Protein AF-A0A6A3MQK6-F1 (afdb_monomer_lite)

pLDDT: mean 86.14, std 7.15, range [50.44, 95.31]

Secondary structure (DSSP, 8-state):
----HHHHHHHHHHIIIIIH---GGGSS-HHHHHHTTSPP--HHHHHHHHHHHHHHHHHHHHHHHTT---EEEEEEEEETTEEEEEEEEEETTEEEEEEEEE-

Foldseek 3Di:
DDDDPVNVVVVVVCCCCVVVVNDPVCPPPPVVVVVVPDDDDDPVVVVVVVVVVLVVVLVVVCVVCVPFDWDWDWDWDDDPHKTKIWIWTQGPVGIGTDDIGID

Organism: NCBI:txid129364

Radius of gyration: 19.89 Å; chains: 1; bounding box: 38×27×57 Å

Structure (mmCIF, N/CA/C/O backbone):
data_AF-A0A6A3MQK6-F1
#
_entry.id   AF-A0A6A3MQK6-F1
#
loop_
_atom_site.group_PDB
_atom_site.id
_atom_site.type_symbol
_atom_site.label_atom_id
_atom_site.label_alt_id
_atom_site.label_comp_id
_atom_site.label_asym_id
_atom_site.label_entity_id
_atom_site.label_seq_id
_atom_site.pdbx_PDB_ins_code
_atom_site.Cartn_x
_atom_site.Cartn_y
_atom_site.Cartn_z
_atom_site.occupancy
_atom_site.B_iso_or_equiv
_atom_site.auth_seq_id
_atom_site.auth_comp_id
_atom_site.auth_asym_id
_atom_site.auth_atom_id
_atom_site.pdbx_PDB_model_num
ATOM 1 N N . MET A 1 1 ? 12.956 5.937 -38.501 1.00 50.44 1 MET A N 1
ATOM 2 C CA . MET A 1 1 ? 13.093 4.508 -38.148 1.00 50.44 1 MET A CA 1
ATOM 3 C C . MET A 1 1 ? 11.789 4.071 -37.496 1.00 50.44 1 MET A C 1
ATOM 5 O O . MET A 1 1 ? 11.524 4.487 -36.376 1.00 50.44 1 MET A O 1
ATOM 9 N N . PHE A 1 2 ? 10.925 3.359 -38.225 1.00 52.69 2 PHE A N 1
ATOM 10 C CA . PHE A 1 2 ? 9.637 2.890 -37.703 1.00 52.69 2 PHE A CA 1
ATOM 11 C C . PHE A 1 2 ? 9.882 1.627 -36.881 1.00 52.69 2 PHE A C 1
ATOM 13 O O . PHE A 1 2 ? 10.013 0.539 -37.431 1.00 52.69 2 PHE A O 1
ATOM 20 N N . VAL A 1 3 ? 10.031 1.777 -35.567 1.00 60.00 3 VAL A N 1
ATOM 21 C CA . VAL A 1 3 ? 10.088 0.617 -34.675 1.00 60.00 3 VAL A CA 1
ATOM 22 C C . VAL A 1 3 ? 8.661 0.114 -34.496 1.00 60.00 3 VAL A C 1
ATOM 24 O O . VAL A 1 3 ? 7.762 0.898 -34.191 1.00 60.00 3 VAL A O 1
ATOM 27 N N . HIS A 1 4 ? 8.447 -1.184 -34.718 1.00 77.62 4 HIS A N 1
ATOM 28 C CA . HIS A 1 4 ? 7.159 -1.828 -34.474 1.00 77.62 4 HIS A CA 1
ATOM 29 C C . HIS A 1 4 ? 6.723 -1.554 -33.028 1.00 77.62 4 HIS A C 1
ATOM 31 O O . HIS A 1 4 ? 7.533 -1.661 -32.102 1.00 77.62 4 HIS A O 1
ATOM 37 N N . LYS A 1 5 ? 5.457 -1.179 -32.825 1.00 75.62 5 LYS A N 1
ATOM 38 C CA . LYS A 1 5 ? 4.944 -0.784 -31.505 1.00 75.62 5 LYS A CA 1
ATOM 39 C C . LYS A 1 5 ? 5.187 -1.876 -30.459 1.00 75.62 5 LYS A C 1
ATOM 41 O O . LYS A 1 5 ? 5.742 -1.592 -29.404 1.00 75.62 5 LYS A O 1
ATOM 46 N N . ASP A 1 6 ? 4.923 -3.126 -30.830 1.00 78.81 6 ASP A N 1
ATOM 47 C CA . ASP A 1 6 ? 5.134 -4.277 -29.949 1.00 78.81 6 ASP A CA 1
ATOM 48 C C . ASP A 1 6 ? 6.603 -4.441 -29.536 1.00 78.81 6 ASP A C 1
ATOM 50 O O . ASP A 1 6 ? 6.886 -4.727 -28.379 1.00 78.81 6 ASP A O 1
ATOM 54 N N . ALA A 1 7 ? 7.558 -4.169 -30.434 1.00 75.94 7 ALA A N 1
ATOM 55 C CA . ALA A 1 7 ? 8.983 -4.243 -30.106 1.00 75.94 7 ALA A CA 1
ATOM 56 C C . ALA A 1 7 ? 9.402 -3.147 -29.109 1.00 75.94 7 ALA A C 1
ATOM 58 O O . ALA A 1 7 ? 10.222 -3.386 -28.221 1.00 75.94 7 ALA A O 1
ATOM 59 N N . THR A 1 8 ? 8.810 -1.954 -29.226 1.00 78.12 8 THR A N 1
ATOM 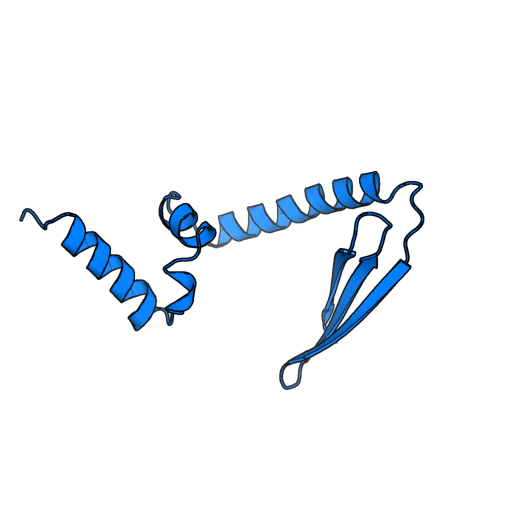60 C CA . THR A 1 8 ? 9.024 -0.855 -28.271 1.00 78.12 8 THR A CA 1
ATOM 61 C C . THR A 1 8 ? 8.463 -1.209 -26.894 1.00 78.12 8 THR A C 1
ATOM 63 O O . THR A 1 8 ? 9.141 -1.012 -25.882 1.00 78.12 8 THR A O 1
ATOM 66 N N . ASP A 1 9 ? 7.262 -1.785 -26.855 1.00 83.25 9 ASP A N 1
ATOM 67 C CA . ASP A 1 9 ? 6.585 -2.161 -25.615 1.00 83.25 9 ASP A CA 1
ATOM 68 C C . ASP A 1 9 ? 7.318 -3.314 -24.907 1.00 83.25 9 ASP A C 1
ATOM 70 O O . ASP A 1 9 ? 7.601 -3.222 -23.709 1.00 83.25 9 ASP A O 1
ATOM 74 N N . THR A 1 10 ? 7.724 -4.362 -25.638 1.00 87.06 10 THR A N 1
ATOM 75 C CA . THR A 1 10 ? 8.534 -5.468 -25.093 1.00 87.06 10 THR A CA 1
ATOM 76 C C . THR A 1 10 ? 9.849 -4.964 -24.498 1.00 87.06 10 THR A C 1
ATOM 78 O O . THR A 1 10 ? 10.235 -5.374 -23.402 1.00 87.06 10 THR A O 1
ATOM 81 N N . TYR A 1 11 ? 10.526 -4.032 -25.172 1.00 87.44 11 TYR A N 1
ATOM 82 C CA . TYR A 1 11 ? 11.769 -3.453 -24.666 1.00 87.44 11 TYR A CA 1
ATOM 83 C C . TYR A 1 11 ? 11.557 -2.599 -23.402 1.00 87.44 11 TYR A C 1
ATOM 85 O O . TYR A 1 11 ? 12.375 -2.636 -22.479 1.00 87.44 11 TYR A O 1
ATOM 93 N N . GLY A 1 12 ? 10.441 -1.866 -23.318 1.00 87.25 12 GLY A N 1
ATOM 94 C CA . GLY A 1 12 ? 10.041 -1.137 -22.111 1.00 87.25 12 GLY A CA 1
ATOM 95 C C . GLY A 1 12 ? 9.859 -2.062 -20.904 1.00 87.25 12 GLY A C 1
ATOM 96 O O . GLY A 1 12 ? 10.412 -1.798 -19.833 1.00 87.25 12 GLY A O 1
ATOM 97 N N . TRP A 1 13 ? 9.164 -3.186 -21.093 1.00 89.44 13 TRP A N 1
ATOM 98 C CA . TRP A 1 13 ? 8.995 -4.210 -20.057 1.00 89.44 13 TRP A CA 1
ATOM 99 C C . TRP A 1 13 ? 10.315 -4.856 -19.644 1.00 89.44 13 TRP A C 1
ATOM 101 O O . TRP A 1 13 ? 10.582 -4.985 -18.448 1.00 89.44 13 TRP A O 1
ATOM 111 N N . MET A 1 14 ? 11.179 -5.188 -20.608 1.00 91.50 14 MET A N 1
ATOM 112 C CA . MET A 1 14 ? 12.502 -5.741 -20.317 1.00 91.50 14 MET A CA 1
ATOM 113 C C . MET A 1 14 ? 13.318 -4.797 -19.424 1.00 91.50 14 MET A C 1
ATOM 115 O O . MET A 1 14 ? 13.931 -5.250 -18.460 1.00 91.50 14 MET A O 1
ATOM 119 N N . LYS A 1 15 ? 13.300 -3.482 -19.685 1.00 91.00 15 LYS A N 1
ATOM 120 C CA . LYS A 1 15 ? 14.002 -2.504 -18.838 1.00 91.00 15 LYS A CA 1
ATOM 121 C C . LYS A 1 15 ? 13.488 -2.494 -17.403 1.00 91.00 15 LYS A C 1
ATOM 123 O O . LYS A 1 15 ? 14.294 -2.391 -16.483 1.00 91.00 15 LYS A O 1
ATOM 128 N N . LEU A 1 16 ? 12.177 -2.594 -17.197 1.00 89.19 16 LEU A N 1
ATOM 129 C CA . LEU A 1 16 ? 11.613 -2.651 -15.848 1.00 89.19 16 LEU A CA 1
ATOM 130 C C . LEU A 1 16 ? 12.091 -3.909 -15.117 1.00 89.19 16 LEU A C 1
ATOM 132 O O . LEU A 1 16 ? 12.616 -3.814 -14.010 1.00 89.19 16 LEU A O 1
ATOM 136 N N . VAL A 1 17 ? 11.980 -5.071 -15.753 1.00 91.19 17 VAL A N 1
ATOM 137 C CA . VAL A 1 17 ? 12.331 -6.342 -15.114 1.00 91.19 17 VAL A CA 1
ATOM 138 C C . VAL A 1 17 ? 13.836 -6.463 -14.879 1.00 91.19 17 VAL A C 1
ATOM 140 O O . VAL A 1 17 ? 14.266 -6.659 -13.746 1.00 91.19 17 VAL A O 1
ATOM 143 N N . ALA A 1 18 ? 14.646 -6.277 -15.922 1.00 91.94 18 ALA A N 1
ATOM 144 C CA . ALA A 1 18 ? 16.083 -6.526 -15.865 1.00 91.94 18 ALA A CA 1
ATOM 145 C C . ALA A 1 18 ? 16.879 -5.400 -15.187 1.00 91.94 18 ALA A C 1
ATOM 147 O O . ALA A 1 18 ? 17.858 -5.680 -14.506 1.00 91.94 18 ALA A O 1
ATOM 148 N N . LEU A 1 19 ? 16.496 -4.126 -15.367 1.00 92.00 19 LEU A N 1
ATOM 149 C CA . LEU A 1 19 ? 17.282 -2.995 -14.840 1.00 92.00 19 LEU A CA 1
ATOM 150 C C . LEU A 1 19 ? 16.748 -2.440 -13.521 1.00 92.00 19 LEU A C 1
ATOM 152 O O . LEU A 1 19 ? 17.480 -1.750 -12.812 1.00 92.00 19 LEU A O 1
ATOM 156 N N . LYS A 1 20 ? 15.466 -2.660 -13.211 1.00 89.38 20 LYS A N 1
ATOM 157 C CA . LYS A 1 20 ? 14.830 -2.160 -11.982 1.00 89.38 20 LYS A CA 1
ATOM 158 C C . LYS A 1 20 ? 14.421 -3.273 -11.026 1.00 89.38 20 LYS A C 1
ATOM 160 O O . LYS A 1 20 ? 13.751 -2.976 -10.042 1.00 89.38 20 LYS A O 1
ATOM 165 N N . ASN A 1 21 ? 14.842 -4.512 -11.294 1.00 91.25 21 ASN A N 1
ATOM 166 C CA . ASN A 1 21 ? 14.477 -5.697 -10.517 1.00 91.25 21 ASN A CA 1
ATOM 167 C C . ASN A 1 21 ? 12.957 -5.807 -10.324 1.00 91.25 21 ASN A C 1
ATOM 169 O O . ASN A 1 21 ? 12.481 -6.195 -9.258 1.00 91.25 21 ASN A O 1
ATOM 173 N N . PHE A 1 22 ? 12.182 -5.404 -11.336 1.00 91.56 22 PHE A N 1
ATOM 174 C CA . PHE A 1 22 ? 10.730 -5.466 -11.258 1.00 91.56 22 PHE A CA 1
ATOM 175 C C . PHE A 1 22 ? 10.285 -6.937 -11.317 1.00 91.56 22 PHE A C 1
ATOM 177 O O . PHE A 1 22 ? 10.609 -7.611 -12.297 1.00 91.56 22 PHE A O 1
ATOM 184 N N . PRO A 1 23 ? 9.556 -7.461 -10.313 1.00 92.25 23 PRO A N 1
ATOM 185 C CA . PRO A 1 23 ? 9.192 -8.873 -10.284 1.00 92.25 23 PRO A CA 1
ATOM 186 C C . PRO A 1 23 ? 8.354 -9.281 -11.496 1.00 92.25 23 PRO A C 1
ATOM 188 O O . PRO A 1 23 ? 7.373 -8.614 -11.831 1.00 92.25 23 PRO A O 1
ATOM 191 N N . PHE A 1 24 ? 8.673 -10.427 -12.104 1.00 89.50 24 PHE A N 1
ATOM 192 C CA . PHE A 1 24 ? 7.880 -10.972 -13.213 1.00 89.50 24 PHE A CA 1
ATOM 193 C C . PHE A 1 24 ? 6.408 -11.189 -12.830 1.00 89.50 24 PHE A C 1
ATOM 195 O O . PHE A 1 24 ? 5.524 -10.925 -13.640 1.00 89.50 24 PHE A O 1
ATOM 202 N N . ALA A 1 25 ? 6.135 -11.558 -11.573 1.00 90.44 25 ALA A N 1
ATOM 203 C CA . ALA A 1 25 ? 4.776 -11.722 -11.049 1.00 90.44 25 ALA A CA 1
ATOM 204 C C . ALA A 1 25 ? 3.909 -10.450 -11.163 1.00 90.44 25 ALA A C 1
ATOM 206 O O . ALA A 1 25 ? 2.684 -10.529 -11.174 1.00 90.44 25 ALA A O 1
ATOM 207 N N . HIS A 1 26 ? 4.523 -9.268 -11.261 1.00 90.62 26 HIS A N 1
ATOM 208 C CA . HIS A 1 26 ? 3.811 -7.996 -11.348 1.00 90.62 26 HIS A CA 1
ATOM 209 C C . HIS A 1 26 ? 3.468 -7.569 -12.784 1.00 90.62 26 HIS A C 1
ATOM 211 O O . HIS A 1 26 ? 2.708 -6.617 -12.957 1.00 90.62 26 HIS A O 1
ATOM 217 N N . VAL A 1 27 ? 3.983 -8.245 -13.817 1.00 88.81 27 VAL A N 1
ATOM 218 C CA . VAL A 1 27 ? 3.707 -7.904 -15.231 1.00 88.81 27 VAL A CA 1
ATOM 219 C C . VAL A 1 27 ? 2.224 -8.097 -15.574 1.00 88.81 27 VAL A C 1
ATOM 221 O O . VAL A 1 27 ? 1.620 -7.294 -16.294 1.00 88.81 27 VAL A O 1
ATOM 224 N N . ASP A 1 28 ? 1.607 -9.128 -14.999 1.00 88.62 28 ASP A N 1
ATOM 225 C CA . ASP A 1 28 ? 0.205 -9.468 -15.249 1.00 88.62 28 ASP A CA 1
ATOM 226 C C . ASP A 1 28 ? -0.770 -8.814 -14.270 1.00 88.62 28 ASP A C 1
ATOM 228 O O . ASP A 1 28 ? -1.982 -8.850 -14.483 1.00 88.62 28 ASP A O 1
ATOM 232 N N . ALA A 1 29 ? -0.257 -8.145 -13.234 1.00 90.44 29 ALA A N 1
ATOM 233 C CA . ALA A 1 29 ? -1.083 -7.491 -12.235 1.00 90.44 29 ALA A CA 1
ATOM 234 C C . ALA A 1 29 ? -1.920 -6.359 -12.875 1.00 90.44 29 ALA A C 1
ATOM 236 O O . ALA A 1 29 ? -1.350 -5.401 -13.419 1.00 90.44 29 ALA A O 1
ATOM 237 N N . PRO A 1 30 ? -3.267 -6.392 -12.774 1.00 91.25 30 PRO A N 1
ATOM 238 C CA . PRO A 1 30 ? -4.132 -5.387 -13.397 1.00 91.25 30 PRO A CA 1
ATOM 239 C C . PRO A 1 30 ? -3.800 -3.952 -12.972 1.00 91.25 30 PRO A C 1
ATOM 241 O O . PRO A 1 30 ? -3.793 -3.042 -13.801 1.00 91.25 30 PRO A O 1
ATOM 244 N N . ALA A 1 31 ? -3.453 -3.759 -11.697 1.00 88.62 31 ALA A N 1
ATOM 245 C CA . ALA A 1 31 ? -3.063 -2.461 -11.154 1.00 88.62 31 ALA A CA 1
ATOM 246 C C . ALA A 1 31 ? -1.783 -1.910 -11.806 1.00 88.62 31 ALA A C 1
ATOM 248 O O . ALA A 1 31 ? -1.712 -0.719 -12.103 1.00 88.62 31 ALA A O 1
ATOM 249 N N . ILE A 1 32 ? -0.797 -2.767 -12.087 1.00 89.88 32 ILE A N 1
ATOM 250 C CA . ILE A 1 32 ? 0.458 -2.372 -12.739 1.00 89.88 32 ILE A CA 1
ATOM 251 C C . ILE A 1 32 ? 0.208 -2.033 -14.205 1.00 89.88 32 ILE A C 1
ATOM 253 O O . ILE A 1 32 ? 0.640 -0.981 -14.674 1.00 89.88 32 ILE A O 1
ATOM 257 N N . ARG A 1 33 ? -0.559 -2.863 -14.921 1.00 86.81 33 ARG A N 1
ATOM 258 C CA . ARG A 1 33 ? -0.936 -2.589 -16.317 1.00 86.81 33 ARG A CA 1
ATOM 259 C C . ARG A 1 33 ? -1.707 -1.277 -16.459 1.00 86.81 33 ARG A C 1
ATOM 261 O O . ARG A 1 33 ? -1.498 -0.544 -17.425 1.00 86.81 33 ARG A O 1
ATOM 268 N N . ALA A 1 34 ? -2.576 -0.964 -15.498 1.00 88.50 34 ALA A N 1
ATOM 269 C CA . ALA A 1 34 ? -3.237 0.333 -15.428 1.00 88.50 34 ALA A CA 1
ATOM 270 C C . ALA A 1 34 ? -2.235 1.460 -15.126 1.00 88.50 34 ALA A C 1
ATOM 272 O O . ALA A 1 34 ? -2.272 2.498 -15.784 1.00 88.50 34 ALA A O 1
ATOM 273 N N . ALA A 1 35 ? -1.305 1.243 -14.191 1.00 86.81 35 ALA A N 1
ATOM 274 C CA . ALA A 1 35 ? -0.332 2.247 -13.778 1.00 86.81 35 ALA A CA 1
ATOM 275 C C . ALA A 1 35 ? 0.642 2.667 -14.886 1.00 86.81 35 ALA A C 1
ATOM 277 O O . ALA A 1 35 ? 0.961 3.849 -14.993 1.00 86.81 35 ALA A O 1
ATOM 278 N N . VAL A 1 36 ? 1.055 1.738 -15.754 1.00 84.00 36 VAL A N 1
ATOM 279 C CA . VAL A 1 36 ? 1.913 2.032 -16.921 1.00 84.00 36 VAL A CA 1
ATOM 280 C C . VAL A 1 36 ? 1.253 3.033 -17.884 1.00 84.00 36 VAL A C 1
ATOM 282 O O . VAL A 1 36 ? 1.946 3.735 -18.616 1.00 84.00 36 VAL A O 1
ATOM 285 N N . ARG A 1 37 ? -0.082 3.160 -17.862 1.00 84.19 37 ARG A N 1
ATOM 286 C CA . ARG A 1 37 ? -0.827 4.128 -18.686 1.00 84.19 37 ARG A CA 1
ATOM 287 C C . ARG A 1 37 ? -0.865 5.535 -18.085 1.00 84.19 37 ARG A C 1
ATOM 289 O O . ARG A 1 37 ? -1.325 6.463 -18.751 1.00 84.19 37 ARG A O 1
ATOM 296 N N . TYR A 1 38 ? -0.438 5.718 -16.836 1.00 86.00 38 TYR A N 1
ATOM 297 C CA . TYR A 1 38 ? -0.418 7.039 -16.218 1.00 86.00 38 TYR A CA 1
ATOM 298 C C . TYR A 1 38 ? 0.695 7.909 -16.800 1.00 86.00 38 TYR A C 1
ATOM 300 O O . TYR A 1 38 ? 1.774 7.441 -17.156 1.00 86.00 38 TYR A O 1
ATOM 308 N N . LYS A 1 39 ? 0.441 9.220 -16.857 1.00 89.81 39 LYS A N 1
ATOM 309 C CA . LYS A 1 39 ? 1.480 10.194 -17.199 1.00 89.81 39 LYS A CA 1
ATOM 310 C C . LYS A 1 39 ? 2.596 10.150 -16.158 1.00 89.81 39 LYS A C 1
ATOM 312 O O . LYS A 1 39 ? 2.329 9.981 -14.965 1.00 89.81 39 LYS A O 1
ATOM 317 N N . ALA A 1 40 ? 3.825 10.366 -16.625 1.00 87.44 40 ALA A N 1
ATOM 318 C CA . ALA A 1 40 ? 4.985 10.496 -15.759 1.00 87.44 40 ALA A CA 1
ATOM 319 C C . ALA A 1 40 ? 4.718 11.529 -14.656 1.00 87.44 40 ALA A C 1
ATOM 321 O O . ALA A 1 40 ? 4.137 12.592 -14.892 1.00 87.44 40 ALA A O 1
ATOM 322 N N . LYS A 1 41 ? 5.128 11.185 -13.440 1.00 91.56 41 LYS A N 1
ATOM 323 C CA . LYS A 1 41 ? 4.982 12.013 -12.249 1.00 91.56 41 LYS A CA 1
ATOM 324 C C . LYS A 1 41 ? 6.284 11.938 -11.478 1.00 91.56 41 LYS A C 1
ATOM 326 O O . LYS A 1 41 ? 6.849 10.856 -11.331 1.00 91.56 41 LYS A O 1
ATOM 331 N N . ASP A 1 42 ? 6.759 13.078 -11.005 1.00 95.25 42 ASP A N 1
ATOM 332 C CA . ASP A 1 42 ? 7.957 13.115 -10.186 1.00 95.25 42 ASP A CA 1
ATOM 333 C C . ASP A 1 42 ? 7.681 12.551 -8.782 1.00 95.25 42 ASP A C 1
ATOM 335 O O . ASP A 1 42 ? 6.550 12.544 -8.276 1.00 95.25 42 ASP A O 1
ATOM 339 N N . ARG A 1 43 ? 8.750 12.067 -8.144 1.00 93.38 43 ARG A N 1
ATOM 340 C CA . ARG A 1 43 ? 8.690 11.434 -6.824 1.00 93.38 43 ARG A CA 1
ATOM 341 C C . ARG A 1 43 ? 8.137 12.377 -5.755 1.00 93.38 43 ARG A C 1
ATOM 343 O O . ARG A 1 43 ? 7.346 11.934 -4.926 1.00 93.38 43 ARG A O 1
ATOM 350 N N . ALA A 1 44 ? 8.539 13.648 -5.757 1.00 95.31 44 ALA A N 1
ATOM 351 C CA . ALA A 1 44 ? 8.148 14.599 -4.718 1.00 95.31 44 ALA A CA 1
ATOM 352 C C . ALA A 1 44 ? 6.644 14.903 -4.780 1.00 95.31 44 ALA A C 1
ATOM 354 O O . ALA A 1 44 ? 5.959 14.867 -3.758 1.00 95.31 44 ALA A O 1
ATOM 355 N N . THR A 1 45 ? 6.104 15.105 -5.982 1.00 94.31 45 THR A N 1
ATOM 356 C CA . THR A 1 45 ? 4.668 15.300 -6.200 1.00 94.31 45 THR A CA 1
ATOM 357 C C . THR A 1 45 ? 3.871 14.057 -5.830 1.00 94.31 45 THR A C 1
ATOM 359 O O . THR A 1 45 ? 2.796 14.179 -5.238 1.00 94.31 45 THR A O 1
ATOM 362 N N . LEU A 1 46 ? 4.358 12.858 -6.171 1.00 92.06 46 LEU A N 1
ATOM 363 C CA . LEU A 1 46 ? 3.682 11.617 -5.788 1.00 92.06 46 LEU A CA 1
ATOM 364 C C . LEU A 1 46 ? 3.625 11.468 -4.264 1.00 92.06 46 LEU A C 1
ATOM 366 O O . LEU A 1 46 ? 2.539 11.249 -3.734 1.00 92.06 46 LEU A O 1
ATOM 370 N N . LEU A 1 47 ? 4.751 11.660 -3.572 1.00 91.31 47 LEU A N 1
ATOM 371 C CA . LEU A 1 47 ? 4.812 11.604 -2.110 1.00 91.31 47 LEU A CA 1
ATOM 372 C C . LEU A 1 47 ? 3.876 12.629 -1.471 1.00 91.31 47 LEU A C 1
ATOM 374 O O . LEU A 1 47 ? 3.034 12.252 -0.665 1.00 91.31 47 LEU A O 1
ATOM 378 N N . LYS A 1 48 ? 3.929 13.896 -1.904 1.00 92.38 48 LYS A N 1
ATOM 379 C CA . LYS A 1 48 ? 3.041 14.953 -1.395 1.00 92.38 48 LYS A CA 1
ATOM 380 C C . LYS A 1 48 ? 1.563 14.581 -1.536 1.00 92.38 48 LYS A C 1
ATOM 382 O O . LYS A 1 48 ? 0.777 14.827 -0.626 1.00 92.38 48 LYS A O 1
ATOM 387 N N . ARG A 1 49 ? 1.174 13.987 -2.670 1.00 90.12 49 ARG A N 1
ATOM 388 C CA . ARG A 1 49 ? -0.211 13.551 -2.907 1.00 90.12 49 ARG A CA 1
ATOM 389 C C . ARG A 1 49 ? -0.604 12.351 -2.050 1.00 90.12 49 ARG A C 1
ATOM 391 O O . ARG A 1 49 ? -1.734 12.330 -1.583 1.00 90.12 49 ARG A O 1
ATOM 398 N N . ILE A 1 50 ? 0.292 11.387 -1.839 1.00 90.94 50 ILE A N 1
ATOM 399 C CA . ILE A 1 50 ? 0.035 10.244 -0.950 1.00 90.94 50 ILE A CA 1
ATOM 400 C C . ILE A 1 50 ? -0.140 10.738 0.489 1.00 90.94 50 ILE A C 1
ATOM 402 O O . ILE A 1 50 ? -1.129 10.392 1.120 1.00 90.94 50 ILE A O 1
ATOM 406 N N . THR A 1 51 ? 0.738 11.616 0.979 1.00 87.94 51 THR A N 1
ATOM 407 C CA . THR A 1 51 ? 0.613 12.198 2.324 1.00 87.94 51 THR A CA 1
ATOM 408 C C . THR A 1 51 ? -0.683 12.991 2.487 1.00 87.94 51 THR A C 1
ATOM 410 O O . THR A 1 51 ? -1.365 12.849 3.494 1.00 87.94 5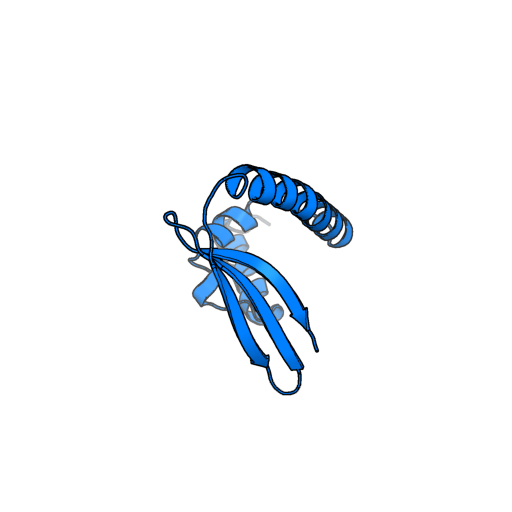1 THR A O 1
ATOM 413 N N . ALA A 1 52 ? -1.072 13.787 1.486 1.00 85.62 52 ALA A N 1
ATOM 414 C CA . ALA A 1 52 ? -2.353 14.493 1.518 1.00 85.62 52 ALA A CA 1
ATOM 415 C C . ALA A 1 52 ? -3.555 13.530 1.514 1.00 85.62 52 ALA A C 1
ATOM 417 O O . ALA A 1 52 ? -4.570 13.809 2.146 1.00 85.62 52 ALA A O 1
ATOM 418 N N . LEU A 1 53 ? -3.439 12.395 0.817 1.00 86.81 53 LEU A N 1
ATOM 419 C CA . LEU A 1 53 ? -4.482 11.375 0.774 1.00 86.81 53 LEU A CA 1
ATOM 420 C C . LEU A 1 53 ? -4.661 10.677 2.128 1.00 86.81 53 LEU A C 1
ATOM 422 O O . LEU A 1 53 ? -5.797 10.370 2.474 1.00 86.81 53 LEU A O 1
ATOM 426 N N . VAL A 1 54 ? -3.585 10.478 2.900 1.00 82.94 54 VAL A N 1
ATOM 427 C CA . VAL A 1 54 ? -3.662 9.908 4.259 1.00 82.94 54 VAL A CA 1
ATOM 428 C C . VAL A 1 54 ? -4.624 10.717 5.128 1.00 82.94 54 VAL A C 1
ATOM 430 O O . VAL A 1 54 ? -5.564 10.143 5.657 1.00 82.94 54 VAL A O 1
ATOM 433 N N . GLY A 1 55 ? -4.502 12.049 5.158 1.00 79.81 55 GLY A N 1
ATOM 434 C CA . GLY A 1 55 ? -5.408 12.882 5.960 1.00 79.81 55 GLY A CA 1
ATOM 435 C C . GLY A 1 55 ? -6.886 12.766 5.556 1.00 79.81 55 GLY A C 1
ATOM 436 O O . GLY A 1 55 ? -7.766 12.790 6.410 1.00 79.81 55 GLY A O 1
ATOM 437 N N . VAL A 1 56 ? -7.179 12.590 4.262 1.00 82.31 56 VAL A N 1
ATOM 438 C CA . VAL A 1 56 ? -8.557 12.358 3.780 1.00 82.31 56 VAL A CA 1
ATOM 439 C C . VAL A 1 56 ? -9.060 10.971 4.189 1.00 82.31 56 VAL A C 1
ATOM 441 O O . VAL A 1 56 ? -10.226 10.814 4.551 1.00 82.31 56 VAL A O 1
ATOM 444 N N . ILE A 1 57 ? -8.189 9.962 4.128 1.00 81.00 57 ILE A N 1
ATOM 445 C CA . ILE A 1 57 ? -8.508 8.597 4.550 1.00 81.00 57 ILE A CA 1
ATOM 446 C C . ILE A 1 57 ? -8.768 8.554 6.058 1.00 81.00 57 ILE A C 1
ATOM 448 O O . ILE A 1 57 ? -9.742 7.927 6.461 1.00 81.00 57 ILE A O 1
ATOM 452 N N . ASP A 1 58 ? -7.976 9.254 6.868 1.00 79.50 58 ASP A N 1
ATOM 453 C CA . ASP A 1 58 ? -8.134 9.290 8.325 1.00 79.50 58 ASP A CA 1
ATOM 454 C C . ASP A 1 58 ? -9.490 9.871 8.736 1.00 79.50 58 ASP A C 1
ATOM 456 O O . ASP A 1 58 ? -10.171 9.302 9.590 1.00 79.50 58 ASP A O 1
ATOM 460 N N . ILE A 1 59 ? -9.933 10.951 8.078 1.00 82.19 59 ILE A N 1
ATOM 461 C CA . ILE A 1 59 ? -11.271 11.527 8.292 1.00 82.19 59 ILE A CA 1
ATOM 462 C C . ILE A 1 59 ? -12.347 10.484 7.987 1.00 82.19 59 ILE A C 1
ATOM 464 O O . ILE A 1 59 ? -13.227 10.242 8.809 1.00 82.19 59 ILE A O 1
ATOM 468 N N . LYS A 1 60 ? -12.241 9.817 6.834 1.00 81.38 60 LYS A N 1
ATOM 469 C CA . LYS A 1 60 ? -13.207 8.802 6.409 1.00 81.38 60 LYS A CA 1
ATOM 470 C C . LYS A 1 60 ? -13.222 7.585 7.341 1.00 81.38 60 LYS A C 1
ATOM 472 O O . LYS A 1 60 ? -14.286 7.066 7.657 1.00 81.38 60 LYS A O 1
ATOM 477 N N . ILE A 1 61 ? -12.059 7.132 7.811 1.00 78.81 61 ILE A N 1
ATOM 478 C CA . ILE A 1 61 ? -11.961 6.071 8.822 1.00 78.81 61 ILE A CA 1
ATOM 479 C C . ILE A 1 61 ? -12.642 6.522 10.117 1.00 78.81 61 ILE A C 1
ATOM 481 O O . ILE A 1 61 ? -13.405 5.748 10.688 1.00 78.81 61 ILE A O 1
ATOM 485 N N . GLY A 1 62 ? -12.409 7.761 10.558 1.00 81.50 62 GLY A N 1
ATOM 486 C CA . GLY A 1 62 ? -13.055 8.336 11.735 1.00 81.50 62 GLY A CA 1
ATOM 487 C C . GLY A 1 62 ? -14.578 8.355 11.620 1.00 81.50 62 GLY A C 1
ATOM 488 O O . GLY A 1 62 ? -15.254 7.892 12.533 1.00 81.50 62 GLY A O 1
ATOM 489 N N . GLU A 1 63 ? -15.115 8.816 10.489 1.00 84.31 63 GLU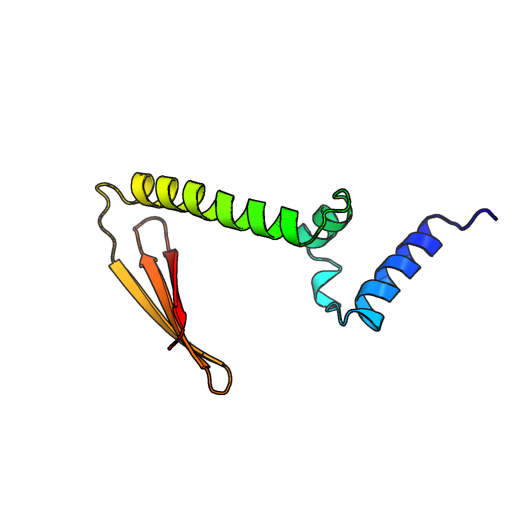 A N 1
ATOM 490 C CA . GLU A 1 63 ? -16.557 8.817 10.205 1.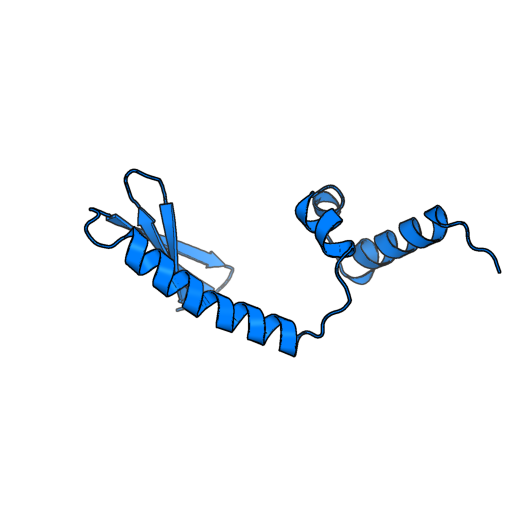00 84.31 63 GLU A CA 1
ATOM 491 C C . GLU A 1 63 ? -17.147 7.402 10.193 1.00 84.31 63 GLU A C 1
ATOM 493 O O . GLU A 1 63 ? -18.204 7.166 10.770 1.00 84.31 63 GLU A O 1
ATOM 498 N N . GLU A 1 64 ? -16.461 6.444 9.569 1.00 79.75 64 GLU A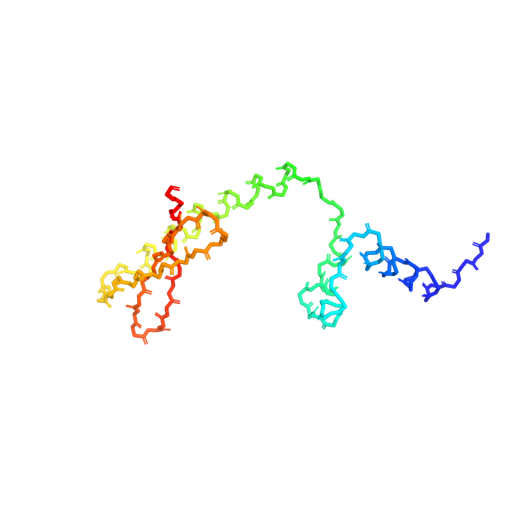 N 1
ATOM 499 C CA . GLU A 1 64 ? -16.949 5.068 9.449 1.00 79.75 64 GLU A CA 1
ATOM 500 C C . GLU A 1 64 ? -16.829 4.255 10.747 1.00 79.75 64 GLU A C 1
ATOM 502 O O . GLU A 1 64 ? -17.582 3.304 10.949 1.00 79.75 64 GLU A O 1
ATOM 507 N N . LEU A 1 65 ? -15.886 4.604 11.625 1.00 81.44 65 LEU A N 1
ATOM 508 C CA . LEU A 1 65 ? -15.756 4.003 12.955 1.00 81.44 65 LEU A CA 1
ATOM 509 C C . LEU A 1 65 ? -16.623 4.709 14.006 1.00 81.44 65 LEU A C 1
ATOM 511 O O . LEU A 1 65 ? -16.817 4.168 15.097 1.00 81.44 65 LEU A O 1
ATOM 515 N N . PHE A 1 66 ? -17.150 5.900 13.710 1.00 83.50 66 PHE A N 1
ATOM 516 C CA . PHE A 1 66 ? -17.942 6.671 14.659 1.00 83.50 66 PHE A CA 1
ATOM 517 C C . PHE A 1 66 ? -19.236 5.934 15.027 1.00 83.50 66 PHE A C 1
ATOM 519 O O . PHE A 1 66 ? -20.082 5.650 14.184 1.00 83.50 66 PHE A O 1
ATOM 526 N N . GLY A 1 67 ? -19.397 5.625 16.315 1.00 81.75 67 GLY A N 1
ATOM 527 C CA . GLY A 1 67 ? -20.566 4.904 16.829 1.00 81.75 67 GLY A CA 1
ATOM 528 C C . GLY A 1 67 ? -20.558 3.391 16.572 1.00 81.75 67 GLY A C 1
ATOM 529 O O . GLY A 1 67 ? -21.465 2.699 17.035 1.00 81.75 67 GLY A O 1
ATOM 530 N N . GLU A 1 68 ? -19.539 2.852 15.901 1.00 85.06 68 GLU A N 1
ATOM 531 C CA . GLU A 1 68 ? -19.373 1.410 15.719 1.00 85.06 68 GLU A CA 1
ATOM 532 C C . GLU A 1 68 ? -18.572 0.794 16.873 1.00 85.06 68 GLU A C 1
ATOM 534 O O . GLU A 1 68 ? -17.626 1.377 17.406 1.00 85.06 68 GLU A O 1
ATOM 539 N N . LYS A 1 69 ? -18.927 -0.439 17.252 1.00 88.06 69 LYS A N 1
ATOM 540 C CA . LYS A 1 69 ? -18.083 -1.244 18.141 1.00 88.06 69 LYS A CA 1
ATOM 541 C C . LYS A 1 69 ? -16.971 -1.869 17.313 1.00 88.06 69 LYS A C 1
ATOM 543 O O . LYS A 1 69 ? -17.243 -2.590 16.352 1.00 88.06 69 LYS A O 1
ATOM 548 N N . PHE A 1 70 ? -15.732 -1.636 17.719 1.00 88.44 70 PHE A N 1
ATOM 549 C CA . PHE A 1 70 ? -14.562 -2.223 17.082 1.00 88.44 70 PHE A CA 1
ATOM 550 C C . PHE A 1 70 ? -13.591 -2.779 18.119 1.00 88.44 70 PHE A C 1
ATOM 552 O O . PHE A 1 70 ? -13.604 -2.390 19.287 1.00 88.44 70 PHE A O 1
ATOM 559 N N . VAL A 1 71 ? -12.748 -3.705 17.674 1.00 91.19 71 VAL A N 1
ATOM 560 C CA . VAL A 1 71 ? -11.621 -4.236 18.444 1.00 91.19 71 VAL A CA 1
ATOM 561 C C . VAL A 1 71 ? -10.335 -3.725 17.814 1.00 91.19 71 VAL A C 1
ATOM 563 O O . VAL A 1 71 ? -10.219 -3.682 16.589 1.00 91.19 71 VAL A O 1
ATOM 566 N N . LEU A 1 72 ? -9.365 -3.344 18.643 1.00 91.44 72 LEU A N 1
ATOM 567 C CA . LEU A 1 72 ? -8.018 -3.050 18.169 1.00 91.44 72 LEU A CA 1
ATOM 568 C C . LEU A 1 72 ? -7.229 -4.352 18.039 1.00 91.44 72 LEU A C 1
ATOM 570 O O . LEU A 1 72 ? -7.061 -5.083 19.014 1.00 91.44 72 LEU A O 1
ATOM 574 N N . MET A 1 73 ? -6.745 -4.629 16.832 1.00 91.94 73 MET A N 1
ATOM 575 C CA . MET A 1 73 ? -5.831 -5.731 16.556 1.00 91.94 73 MET A CA 1
ATOM 576 C C . MET A 1 73 ? -4.423 -5.167 16.391 1.00 91.94 73 MET A C 1
ATOM 578 O O . MET A 1 73 ? -4.205 -4.250 15.600 1.00 91.94 73 MET A O 1
ATOM 582 N N . PHE A 1 74 ? -3.479 -5.731 17.138 1.00 91.81 74 PHE A N 1
ATOM 583 C CA . PHE A 1 74 ? -2.067 -5.377 17.074 1.00 91.81 74 PHE A CA 1
ATOM 584 C C . PHE A 1 74 ? -1.317 -6.538 16.439 1.00 91.81 74 PHE A C 1
ATOM 586 O O . PHE A 1 74 ? -1.244 -7.617 17.027 1.00 91.81 74 PHE A O 1
ATOM 593 N N . ASP A 1 75 ? -0.769 -6.308 15.255 1.00 91.75 75 ASP A N 1
ATOM 594 C CA . ASP A 1 75 ? 0.063 -7.272 14.551 1.00 91.75 75 ASP A CA 1
ATOM 595 C C . ASP A 1 75 ? 1.520 -6.829 14.645 1.00 91.75 75 ASP A C 1
ATOM 597 O O . ASP A 1 75 ? 1.874 -5.731 14.210 1.00 91.75 75 ASP A O 1
ATOM 601 N N . ARG A 1 76 ? 2.359 -7.656 15.270 1.00 89.44 76 ARG A N 1
ATOM 602 C CA . ARG A 1 76 ? 3.793 -7.378 15.361 1.00 89.44 76 ARG A CA 1
ATOM 603 C C . ARG A 1 76 ? 4.481 -8.106 14.230 1.00 89.44 76 ARG A C 1
ATOM 605 O O . ARG A 1 76 ? 4.345 -9.321 14.123 1.00 89.44 76 ARG A O 1
ATOM 612 N N . PHE A 1 77 ? 5.307 -7.395 13.481 1.00 85.75 77 PHE A N 1
ATOM 613 C CA . PHE A 1 77 ? 6.227 -8.038 12.560 1.00 85.75 77 PHE A CA 1
ATOM 614 C C . PHE A 1 77 ? 7.653 -7.585 12.855 1.00 85.75 77 PHE A C 1
ATOM 616 O O . PHE A 1 77 ? 7.902 -6.492 13.368 1.00 85.75 77 PHE A O 1
ATOM 623 N N . THR A 1 78 ? 8.580 -8.482 12.553 1.00 88.06 78 THR A N 1
ATOM 624 C CA . THR A 1 78 ? 10.010 -8.213 12.603 1.00 88.06 78 THR A CA 1
ATOM 625 C C . THR A 1 78 ? 10.542 -8.450 11.205 1.00 88.06 78 THR A C 1
ATOM 627 O O . THR A 1 78 ? 10.363 -9.549 10.675 1.00 88.06 78 THR A O 1
ATOM 630 N N . ASP A 1 79 ? 11.184 -7.442 10.626 1.00 85.00 79 ASP A N 1
ATOM 631 C CA . ASP A 1 79 ? 11.959 -7.602 9.400 1.00 85.00 79 ASP A CA 1
ATOM 632 C C . ASP A 1 79 ? 13.436 -7.373 9.714 1.00 85.00 79 ASP A C 1
ATOM 634 O O . ASP A 1 79 ? 13.872 -6.273 10.058 1.00 85.00 79 ASP A O 1
ATOM 638 N N . SER A 1 80 ? 14.208 -8.457 9.653 1.00 85.31 80 SER A N 1
ATOM 639 C CA . SER A 1 80 ? 15.603 -8.505 10.085 1.00 85.31 80 SER A CA 1
ATOM 640 C C . SER A 1 80 ? 15.801 -8.009 11.530 1.00 85.31 80 SER A C 1
ATOM 642 O O . SER A 1 80 ? 15.621 -8.782 12.469 1.00 85.31 80 SER A O 1
ATOM 644 N N . VAL A 1 81 ? 16.194 -6.743 11.709 1.00 85.62 81 VAL A N 1
ATOM 645 C CA . VAL A 1 81 ? 16.472 -6.114 13.016 1.00 85.62 81 VAL A CA 1
ATOM 646 C C . VAL A 1 81 ? 15.443 -5.052 13.393 1.00 85.62 81 VAL A C 1
ATOM 648 O O . VAL A 1 81 ? 15.495 -4.521 14.499 1.00 85.62 81 VAL A O 1
ATOM 651 N N . GLU A 1 82 ? 14.527 -4.725 12.484 1.00 84.94 82 GLU A N 1
ATOM 652 C CA . GLU A 1 82 ? 13.494 -3.731 12.725 1.00 84.94 82 GLU A CA 1
ATOM 653 C C . GLU A 1 82 ? 12.259 -4.424 13.288 1.00 84.94 82 GLU A C 1
ATOM 655 O O . GLU A 1 82 ? 11.713 -5.360 12.695 1.00 84.94 82 GLU A O 1
ATOM 660 N N . HIS A 1 83 ? 11.819 -3.957 14.451 1.00 87.06 83 HIS A N 1
ATOM 661 C CA . HIS A 1 83 ? 10.564 -4.379 15.046 1.00 87.06 83 HIS A CA 1
ATOM 662 C C . HIS A 1 83 ? 9.518 -3.313 14.771 1.00 87.06 83 HIS A C 1
ATOM 664 O O . HIS A 1 83 ? 9.781 -2.121 14.910 1.00 87.06 83 HIS A O 1
ATOM 670 N N . ALA A 1 84 ? 8.307 -3.730 14.432 1.00 91.31 84 ALA A N 1
ATOM 671 C CA . ALA A 1 84 ? 7.221 -2.792 14.227 1.00 91.31 84 ALA A CA 1
ATOM 672 C C . ALA A 1 84 ? 5.868 -3.413 14.572 1.00 91.31 84 ALA A C 1
ATOM 674 O O . ALA A 1 84 ? 5.693 -4.635 14.607 1.00 91.31 84 ALA A O 1
ATOM 675 N N . ILE A 1 85 ? 4.899 -2.543 14.849 1.00 91.69 85 ILE A N 1
ATOM 676 C CA . ILE A 1 85 ? 3.505 -2.915 15.088 1.00 91.69 85 ILE A CA 1
ATOM 677 C C . ILE A 1 85 ? 2.623 -2.234 14.060 1.00 91.69 85 ILE A C 1
ATOM 679 O O . ILE A 1 85 ? 2.608 -1.007 13.951 1.00 91.69 85 ILE A O 1
ATOM 683 N N . ALA A 1 86 ? 1.834 -3.039 13.360 1.00 91.44 86 ALA A N 1
ATOM 684 C CA . ALA A 1 86 ? 0.675 -2.583 12.623 1.00 91.44 86 ALA A CA 1
ATOM 685 C C . ALA A 1 86 ? -0.565 -2.656 13.529 1.00 91.44 86 ALA A C 1
ATOM 687 O O . ALA A 1 86 ? -0.826 -3.658 14.195 1.00 91.44 86 ALA A O 1
ATOM 688 N N . ILE A 1 87 ? -1.326 -1.568 13.569 1.00 90.12 87 ILE A N 1
ATOM 689 C CA . ILE A 1 87 ? -2.545 -1.423 14.361 1.00 90.12 87 ILE A CA 1
ATOM 690 C C . ILE A 1 87 ? -3.726 -1.403 13.400 1.00 90.12 87 ILE A C 1
ATOM 692 O O . ILE A 1 87 ? -3.734 -0.641 12.431 1.00 90.12 87 ILE A O 1
ATOM 696 N N . PHE A 1 88 ? -4.744 -2.205 13.694 1.00 90.81 88 PHE A N 1
ATOM 697 C CA . PHE A 1 88 ? -5.958 -2.307 12.898 1.00 90.81 88 PHE A CA 1
ATOM 698 C C . PHE A 1 88 ? -7.211 -2.131 13.758 1.00 90.81 88 PHE A C 1
ATOM 700 O O . PHE A 1 88 ? -7.237 -2.535 14.919 1.00 90.81 88 PHE A O 1
ATOM 707 N N . ALA A 1 89 ? -8.279 -1.602 13.163 1.00 90.12 89 ALA A N 1
ATOM 708 C CA . ALA A 1 89 ? -9.637 -1.708 13.684 1.00 90.12 89 ALA A CA 1
ATO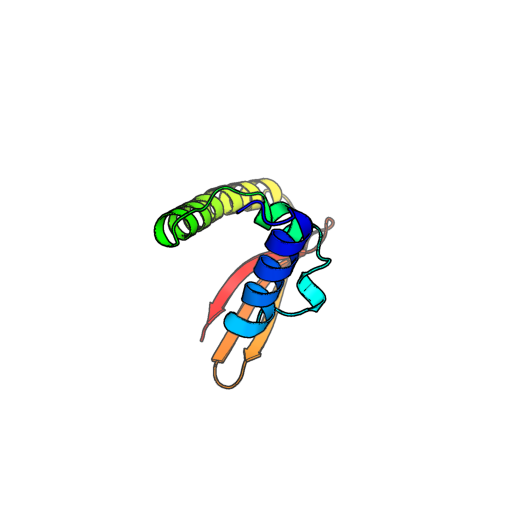M 709 C C . ALA A 1 89 ? -10.340 -2.897 13.025 1.00 90.12 89 ALA A C 1
ATOM 711 O O . ALA A 1 89 ? -10.517 -2.924 11.806 1.00 90.12 89 ALA A O 1
ATOM 712 N N . ALA A 1 90 ? -10.776 -3.862 13.828 1.00 91.38 90 ALA A N 1
ATOM 713 C CA . ALA A 1 90 ? -11.661 -4.935 13.401 1.00 91.38 90 ALA A CA 1
ATOM 714 C C . ALA A 1 90 ? -13.108 -4.574 13.750 1.00 91.38 90 ALA A C 1
ATOM 716 O O . ALA A 1 90 ? -13.441 -4.354 14.916 1.00 91.38 90 ALA A O 1
ATOM 717 N N . THR A 1 91 ? -13.967 -4.519 12.738 1.00 88.81 91 THR A N 1
ATOM 718 C CA . THR A 1 91 ? -15.406 -4.264 12.875 1.00 88.81 91 THR A CA 1
ATOM 719 C C . THR A 1 91 ? -16.200 -5.424 12.279 1.00 88.81 91 THR A C 1
ATOM 721 O O . THR A 1 91 ? -15.641 -6.322 11.647 1.00 88.81 91 THR A O 1
ATOM 724 N N . LYS A 1 92 ? -17.533 -5.390 12.404 1.00 87.44 92 LYS A N 1
ATOM 725 C CA . LYS A 1 92 ? -18.428 -6.346 11.722 1.00 87.44 92 LYS A CA 1
ATOM 726 C C . LYS A 1 92 ? -18.259 -6.370 10.191 1.00 87.44 92 LYS A C 1
ATOM 728 O O . LYS A 1 92 ? -18.649 -7.340 9.555 1.00 87.44 92 LYS A O 1
ATOM 733 N N . MET A 1 93 ? -17.695 -5.307 9.610 1.00 85.12 93 MET A N 1
ATOM 734 C CA . MET A 1 93 ? -17.477 -5.157 8.167 1.00 85.12 93 MET A CA 1
ATOM 735 C C . MET A 1 93 ? -16.096 -5.653 7.716 1.00 85.12 93 MET A C 1
ATOM 737 O O . MET A 1 93 ? -15.814 -5.648 6.520 1.00 85.12 93 MET A O 1
ATOM 741 N N . GLY A 1 94 ? -15.228 -6.054 8.650 1.00 87.06 94 GLY A N 1
ATOM 742 C CA . GLY A 1 94 ? -13.872 -6.522 8.372 1.00 87.06 94 GLY A CA 1
ATOM 743 C C . GLY A 1 94 ? -12.791 -5.715 9.090 1.00 87.06 94 GLY A C 1
ATOM 744 O O . GLY A 1 94 ? -13.055 -4.992 10.051 1.00 87.06 94 GLY A O 1
ATOM 745 N N . VAL A 1 95 ? -11.551 -5.865 8.623 1.00 87.88 95 VAL A N 1
ATOM 746 C CA . VAL A 1 95 ? -10.350 -5.297 9.253 1.00 87.88 95 VAL A CA 1
ATOM 747 C C . VAL A 1 95 ? -9.856 -4.090 8.459 1.00 87.88 95 VAL A C 1
ATOM 749 O O . VAL A 1 95 ? -9.738 -4.150 7.236 1.00 87.88 95 VAL A O 1
ATOM 752 N N . ARG A 1 96 ? -9.545 -2.995 9.156 1.00 86.50 96 ARG A N 1
ATOM 753 C CA . ARG A 1 96 ? -8.983 -1.770 8.577 1.00 86.50 96 ARG A CA 1
ATOM 754 C C . ARG A 1 96 ? -7.665 -1.423 9.227 1.00 86.50 96 ARG A C 1
ATOM 756 O O . ARG A 1 96 ? -7.579 -1.383 10.447 1.00 86.50 96 ARG A O 1
ATOM 763 N N . PHE A 1 97 ? -6.661 -1.139 8.412 1.00 86.06 97 PHE A N 1
ATOM 764 C CA . PHE A 1 97 ? -5.386 -0.622 8.887 1.00 86.06 97 PHE A CA 1
ATOM 765 C C . PHE A 1 97 ? -5.556 0.809 9.412 1.00 86.06 97 PHE A C 1
ATOM 767 O O . PHE A 1 97 ? -6.207 1.623 8.759 1.00 86.06 97 PHE A O 1
ATOM 774 N N . LEU A 1 98 ? -4.989 1.088 10.587 1.00 83.94 98 LEU A N 1
ATOM 775 C CA . LEU A 1 98 ? -5.029 2.402 11.232 1.00 83.94 98 LEU A CA 1
ATOM 776 C C . LEU A 1 98 ? -3.654 3.058 11.251 1.00 83.94 98 LEU A C 1
ATOM 778 O O . LEU A 1 98 ? -3.508 4.205 10.848 1.00 83.94 98 LEU A O 1
ATOM 782 N N . ALA A 1 99 ? -2.649 2.345 11.753 1.00 84.44 99 ALA A N 1
ATOM 783 C CA . ALA A 1 99 ? -1.337 2.924 11.988 1.00 84.44 99 ALA A CA 1
ATOM 784 C C . ALA A 1 99 ? -0.241 1.869 11.929 1.00 84.44 99 ALA A C 1
ATOM 786 O O . ALA A 1 99 ? -0.472 0.685 12.166 1.00 84.44 99 ALA A O 1
ATOM 787 N N . PHE A 1 100 ? 0.971 2.331 11.650 1.00 85.31 100 PHE A N 1
ATOM 788 C CA . PHE A 1 100 ? 2.184 1.534 11.688 1.00 85.31 100 PHE A CA 1
ATOM 789 C C . PHE A 1 100 ? 3.214 2.274 12.529 1.00 85.31 100 PHE A C 1
ATOM 791 O O . PHE A 1 100 ? 3.490 3.445 12.270 1.00 85.31 100 PHE A O 1
ATOM 798 N N . SER A 1 101 ? 3.765 1.592 13.528 1.00 81.88 101 SER A N 1
ATOM 799 C CA . SER A 1 101 ? 4.779 2.140 14.422 1.00 81.88 101 SER A CA 1
ATOM 800 C C . SER A 1 101 ? 6.035 1.275 14.365 1.00 81.88 101 SER A C 1
ATOM 802 O O . SER A 1 101 ? 5.973 0.130 14.820 1.00 81.88 101 SER A O 1
ATOM 804 N N . PRO A 1 102 ? 7.162 1.788 13.843 1.00 81.94 102 PRO A N 1
ATOM 805 C CA . PRO A 1 102 ? 8.467 1.175 14.061 1.00 81.94 102 PRO A CA 1
ATOM 806 C C . PRO A 1 102 ? 8.932 1.384 15.513 1.00 81.94 102 PRO A C 1
ATOM 808 O O . PRO A 1 102 ? 8.502 2.344 16.162 1.00 81.94 102 PRO A O 1
ATOM 811 N N . PHE A 1 103 ? 9.767 0.470 16.011 1.00 74.06 103 PHE A N 1
ATOM 812 C CA . PHE A 1 103 ? 10.454 0.539 17.305 1.00 74.06 103 PHE A CA 1
ATOM 813 C C . PHE A 1 103 ? 11.931 0.887 17.145 1.00 74.06 103 PHE A C 1
ATOM 815 O O . PHE A 1 103 ? 12.543 0.409 16.164 1.00 74.06 103 PHE A O 1
#

Sequence (103 aa):
MFVHKDATDTYGWMKLVALKNFPFAHVDAPAIRAAVRYKAKDRATLLKRITALVGVIDIKIGEELFGEKFVLMFDRFTDSVEHAIAIFAATKMGVRFLAFSPF